Protein AF-A0AA97B2E1-F1 (afdb_monomer)

Sequence (116 aa):
MTLEAKMATLERHVFGRRAEKLPTAAAELRGAASEDESKAARDEAAKKKRQQRAARKAEEAPAREVRHAVPVEERHCPACDIEDLRPLCRGRTSEVYESILPRFERQVHVQEVLVV

Structure (mmCIF, N/CA/C/O backbone):
data_AF-A0AA97B2E1-F1
#
_entry.id   AF-A0AA97B2E1-F1
#
loop_
_atom_site.group_PDB
_atom_site.id
_atom_site.type_symbol
_atom_site.label_atom_id
_atom_site.label_alt_id
_atom_site.label_comp_id
_atom_site.label_asym_id
_atom_site.label_entity_id
_atom_site.label_seq_id
_atom_site.pdbx_PDB_ins_code
_atom_site.Cartn_x
_atom_site.Cartn_y
_atom_site.Cartn_z
_atom_site.occupancy
_atom_site.B_iso_or_equiv
_atom_site.auth_seq_id
_atom_site.auth_comp_id
_atom_site.auth_asym_id
_atom_site.auth_atom_id
_atom_site.pdbx_PDB_model_num
ATOM 1 N N . MET A 1 1 ? -44.666 -17.422 9.866 1.00 56.69 1 MET A N 1
ATOM 2 C CA . MET A 1 1 ? -44.846 -16.548 11.048 1.00 56.69 1 MET A CA 1
ATOM 3 C C . MET A 1 1 ? -46.258 -16.000 11.031 1.00 56.69 1 MET A C 1
ATOM 5 O O . MET A 1 1 ? -46.611 -15.340 10.061 1.00 56.69 1 MET A O 1
ATOM 9 N N . THR A 1 2 ? -47.060 -16.315 12.046 1.00 85.81 2 THR A N 1
ATOM 10 C CA . THR A 1 2 ? -48.452 -15.857 12.156 1.00 85.81 2 THR A CA 1
ATOM 11 C C . THR A 1 2 ? -48.515 -14.389 12.582 1.00 85.81 2 THR A C 1
ATOM 13 O O . THR A 1 2 ? -47.556 -13.839 13.130 1.00 85.81 2 THR A O 1
ATOM 16 N N . LEU A 1 3 ? -49.633 -13.731 12.286 1.00 87.81 3 LEU A N 1
ATOM 17 C CA . LEU A 1 3 ? -49.839 -12.307 12.560 1.00 87.81 3 LEU A CA 1
ATOM 18 C C . LEU A 1 3 ? -49.822 -12.011 14.069 1.00 87.81 3 LEU A C 1
ATOM 20 O O . LEU A 1 3 ? -49.235 -11.027 14.508 1.00 87.81 3 LEU A O 1
ATOM 24 N N . GLU A 1 4 ? -50.348 -12.941 14.860 1.00 86.25 4 GLU A N 1
ATOM 25 C CA . GLU A 1 4 ? -50.336 -12.926 16.326 1.00 86.25 4 GLU A CA 1
ATOM 26 C C . GLU A 1 4 ? -48.915 -12.929 16.895 1.00 86.25 4 GLU A C 1
ATOM 28 O O . GLU A 1 4 ? -48.603 -12.163 17.803 1.00 86.25 4 GLU A O 1
ATOM 33 N N . ALA A 1 5 ? -48.007 -13.714 16.305 1.00 86.69 5 ALA A N 1
ATOM 34 C CA . ALA A 1 5 ? -46.608 -13.716 16.717 1.00 86.69 5 ALA A CA 1
ATOM 35 C C . ALA A 1 5 ? -45.946 -12.351 16.466 1.00 86.69 5 ALA A C 1
ATOM 37 O O . ALA A 1 5 ? -45.126 -11.905 17.268 1.00 86.69 5 ALA A O 1
ATOM 38 N N . LYS A 1 6 ? -46.316 -11.650 15.386 1.00 87.75 6 LYS A N 1
ATOM 39 C CA . LYS A 1 6 ? -45.815 -10.295 15.110 1.00 87.75 6 LYS A CA 1
ATOM 40 C C . LYS A 1 6 ? -46.391 -9.271 16.091 1.00 87.75 6 LYS A C 1
ATOM 42 O O . LYS A 1 6 ? -45.624 -8.463 16.608 1.00 87.75 6 LYS A O 1
ATOM 47 N N . MET A 1 7 ? -47.685 -9.357 16.407 1.00 90.94 7 MET A N 1
ATOM 48 C CA . MET A 1 7 ? -48.342 -8.492 17.399 1.00 90.94 7 MET A CA 1
ATOM 49 C C . MET A 1 7 ? -47.722 -8.655 18.791 1.00 90.94 7 MET A C 1
ATOM 51 O O . MET A 1 7 ? -47.263 -7.678 19.372 1.00 90.94 7 MET A O 1
ATOM 55 N N . ALA A 1 8 ? -47.545 -9.891 19.261 1.00 87.75 8 ALA A N 1
ATOM 56 C CA . ALA A 1 8 ? -46.909 -10.171 20.550 1.00 87.75 8 ALA A CA 1
ATOM 57 C C . ALA A 1 8 ? -45.432 -9.734 20.608 1.00 87.75 8 ALA A C 1
ATOM 59 O O . ALA A 1 8 ? -44.855 -9.546 21.682 1.00 87.75 8 ALA A O 1
ATOM 60 N N . THR A 1 9 ? -44.764 -9.619 19.458 1.00 86.12 9 THR A N 1
ATOM 61 C CA . THR A 1 9 ? -43.390 -9.104 19.384 1.00 86.12 9 THR A CA 1
ATOM 62 C C . THR A 1 9 ? -43.381 -7.578 19.437 1.00 86.12 9 THR A C 1
ATOM 64 O O . THR A 1 9 ? -42.577 -7.008 20.170 1.00 86.12 9 THR A O 1
ATOM 67 N N . LEU A 1 10 ? -44.315 -6.922 18.746 1.00 85.94 10 LEU A N 1
ATOM 68 C CA . LEU A 1 10 ? -44.501 -5.471 18.806 1.00 85.94 10 LEU A CA 1
ATOM 69 C C . LEU A 1 10 ? -44.896 -4.999 20.208 1.00 85.94 10 LEU A C 1
ATOM 71 O O . LEU A 1 10 ? -44.272 -4.077 20.722 1.00 85.94 10 LEU A O 1
ATOM 75 N N . GLU A 1 11 ? -45.839 -5.665 20.871 1.00 83.81 11 GLU A N 1
ATOM 76 C CA . GLU A 1 11 ? -46.258 -5.311 22.234 1.00 83.81 11 GLU A CA 1
ATOM 77 C C . GLU A 1 11 ? -45.093 -5.364 23.228 1.00 83.81 11 GLU A C 1
ATOM 79 O O . GLU A 1 11 ? -44.898 -4.438 24.012 1.00 83.81 11 GLU A O 1
ATOM 84 N N . ARG A 1 12 ? -44.239 -6.393 23.148 1.00 81.50 12 ARG A N 1
ATOM 85 C CA . ARG A 1 12 ? -43.027 -6.492 23.981 1.00 81.50 12 ARG A CA 1
ATOM 86 C C . ARG A 1 12 ? -41.981 -5.424 23.658 1.00 81.50 12 ARG A C 1
ATOM 88 O O . ARG A 1 12 ? -41.197 -5.072 24.537 1.00 81.50 12 ARG A O 1
ATOM 95 N N . HIS A 1 13 ? -41.932 -4.936 22.422 1.00 78.38 13 HIS A N 1
ATOM 96 C CA . HIS A 1 13 ? -41.000 -3.885 22.015 1.00 78.38 13 HIS A CA 1
ATOM 97 C C . HIS A 1 13 ? -41.483 -2.480 22.369 1.00 78.38 13 HIS A C 1
ATOM 99 O O . HIS A 1 13 ? -40.646 -1.640 22.679 1.00 78.38 13 HIS A O 1
ATOM 105 N N . VAL A 1 14 ? -42.792 -2.230 22.327 1.00 79.75 14 VAL A N 1
ATOM 106 C CA . VAL A 1 14 ? -43.389 -0.907 22.569 1.00 79.75 14 VAL A CA 1
ATOM 107 C C . VAL A 1 14 ? -43.741 -0.712 24.043 1.00 79.75 14 VAL A C 1
ATOM 109 O O . VAL A 1 14 ? -43.478 0.349 24.596 1.00 79.75 14 VAL A O 1
ATOM 112 N N . PHE A 1 15 ? -44.277 -1.744 24.696 1.00 77.31 15 PHE A N 1
ATOM 113 C CA . PHE A 1 15 ? -44.751 -1.693 26.085 1.00 77.31 15 PHE A CA 1
ATOM 114 C C . PHE A 1 15 ? -43.947 -2.597 27.026 1.00 77.31 15 PHE A C 1
ATOM 116 O O . PHE A 1 15 ? -44.308 -2.804 28.181 1.00 77.31 15 PHE A O 1
ATOM 123 N N . GLY A 1 16 ? -42.850 -3.190 26.551 1.00 76.19 16 GLY A N 1
ATOM 124 C CA . GLY A 1 16 ? -41.985 -3.980 27.417 1.00 76.19 16 GLY A CA 1
ATOM 125 C C . GLY A 1 16 ? -41.188 -3.100 28.375 1.00 76.19 16 GLY A C 1
ATOM 126 O O . GLY A 1 16 ? -40.810 -1.980 28.051 1.00 76.19 16 GLY A O 1
ATOM 127 N N . ARG A 1 17 ? -40.777 -3.669 29.512 1.00 68.44 17 ARG A N 1
ATOM 128 C CA . ARG A 1 17 ? -39.895 -3.029 30.515 1.00 68.44 17 ARG A CA 1
ATOM 129 C C . ARG A 1 17 ? -38.600 -2.405 29.968 1.00 68.44 17 ARG A C 1
ATOM 131 O O . ARG A 1 17 ? -37.934 -1.663 30.682 1.00 68.44 17 ARG A O 1
ATOM 138 N N . ARG A 1 18 ? -38.171 -2.767 28.752 1.00 64.44 18 ARG A N 1
ATOM 139 C CA . ARG A 1 18 ? -37.026 -2.138 28.068 1.00 64.44 18 ARG A CA 1
ATOM 140 C C . ARG A 1 18 ? -37.400 -0.835 27.358 1.00 64.44 18 ARG A C 1
ATOM 142 O O . ARG A 1 18 ? -36.537 0.024 27.267 1.00 64.44 18 ARG A O 1
ATOM 149 N N . ALA A 1 19 ? -38.637 -0.696 26.888 1.00 65.25 19 ALA A N 1
ATOM 150 C CA . ALA A 1 19 ? -39.146 0.504 26.229 1.00 65.25 19 ALA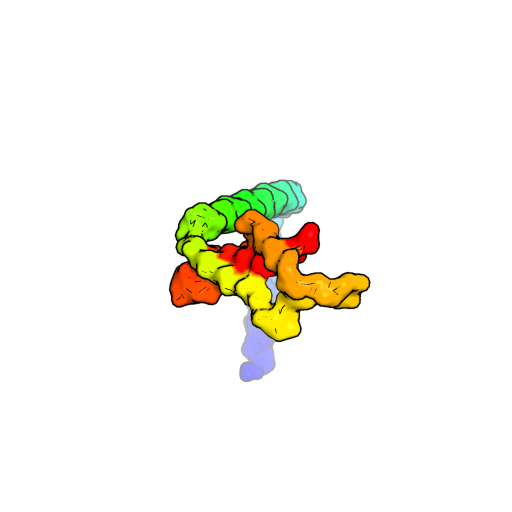 A CA 1
ATOM 151 C C . ALA A 1 19 ? -39.420 1.639 27.227 1.00 65.25 19 ALA A C 1
ATOM 153 O O . ALA A 1 19 ? -39.190 2.800 26.920 1.00 65.25 19 ALA A O 1
ATOM 154 N N . GLU A 1 20 ? -39.825 1.297 28.454 1.00 65.38 20 GLU A N 1
ATOM 155 C CA . GLU A 1 20 ? -40.037 2.264 29.544 1.00 65.38 20 GLU A CA 1
ATOM 156 C C . GLU A 1 20 ? -38.731 2.804 30.150 1.00 65.38 20 GLU A C 1
ATOM 158 O O . GLU A 1 20 ? -38.739 3.793 30.884 1.00 65.38 20 GLU A O 1
ATOM 163 N N . LYS A 1 21 ? -37.586 2.168 29.866 1.00 70.44 21 LYS A N 1
ATOM 164 C CA . LYS A 1 21 ? -36.287 2.665 30.324 1.00 70.44 21 LYS A CA 1
ATOM 165 C C . LYS A 1 21 ? -35.840 3.815 29.434 1.00 70.44 21 LYS A C 1
ATOM 167 O O . LYS A 1 21 ? -35.071 3.612 28.497 1.00 70.44 21 LYS A O 1
ATOM 172 N N . LEU A 1 22 ? -36.268 5.026 29.780 1.00 68.19 22 LEU A N 1
ATOM 173 C CA . LEU A 1 22 ? -35.598 6.216 29.280 1.00 68.19 22 LEU A CA 1
ATOM 174 C C . LEU A 1 22 ? -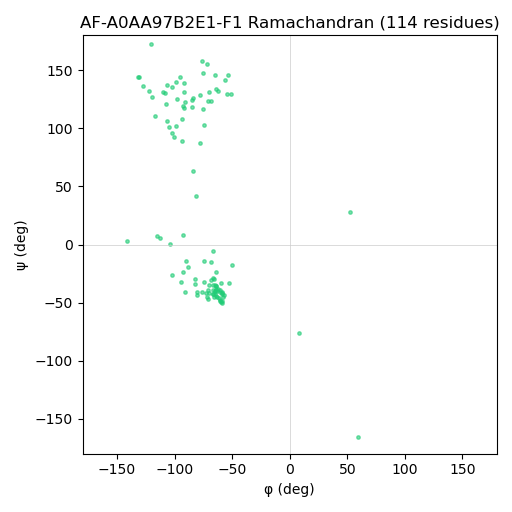34.142 6.225 29.777 1.00 68.19 22 LEU A C 1
ATOM 176 O O . LEU A 1 22 ? -33.894 5.992 30.969 1.00 68.19 22 LEU A O 1
ATOM 180 N N . PRO A 1 23 ? -33.167 6.470 28.887 1.00 69.38 23 PRO A N 1
ATOM 181 C CA . PRO A 1 23 ? -31.800 6.736 29.301 1.00 69.38 23 PRO A CA 1
ATOM 182 C C . PRO A 1 23 ? -31.791 7.926 30.264 1.00 69.38 23 PRO A C 1
ATOM 184 O O . PRO A 1 23 ? -32.561 8.879 30.141 1.00 69.38 23 PRO A O 1
ATOM 187 N N . THR A 1 24 ? -30.944 7.852 31.287 1.00 75.19 24 THR A N 1
ATOM 188 C CA . THR A 1 24 ? -30.823 8.950 32.248 1.00 75.19 24 THR A CA 1
ATOM 189 C C . THR A 1 24 ? -30.279 10.190 31.543 1.00 75.19 24 THR A C 1
ATOM 191 O O . THR A 1 24 ? -29.416 10.075 30.676 1.00 75.19 24 THR A O 1
ATOM 194 N N . ALA A 1 25 ? -30.711 11.386 31.953 1.00 70.81 25 ALA A N 1
ATOM 195 C CA . ALA A 1 25 ? -30.234 12.646 31.368 1.00 70.81 25 ALA A CA 1
ATOM 196 C C . ALA A 1 25 ? -28.694 12.754 31.359 1.00 70.81 25 ALA A C 1
ATOM 198 O O . ALA A 1 25 ? -28.098 13.277 30.426 1.00 70.81 25 ALA A O 1
ATOM 199 N N . ALA A 1 26 ? -28.026 12.179 32.364 1.00 71.31 26 ALA A N 1
ATOM 200 C CA . ALA A 1 26 ? -26.570 12.104 32.410 1.00 71.31 26 ALA A CA 1
ATOM 201 C C . ALA A 1 26 ? -25.962 11.174 31.338 1.00 71.31 26 ALA A C 1
ATOM 203 O O . ALA A 1 26 ? -24.834 11.400 30.915 1.00 71.31 26 ALA A O 1
ATOM 204 N N . ALA A 1 27 ? -26.655 10.110 30.922 1.00 72.81 27 ALA A N 1
ATOM 205 C CA . ALA A 1 27 ? -26.222 9.246 29.823 1.00 72.81 27 ALA A CA 1
ATOM 206 C C . ALA A 1 27 ? -26.391 9.940 28.462 1.00 72.81 27 ALA A C 1
ATOM 208 O O . ALA A 1 27 ? -25.461 9.903 27.664 1.00 72.81 27 ALA A O 1
ATOM 209 N N . GLU A 1 28 ? -27.506 10.643 28.255 1.00 72.25 28 GLU A N 1
ATOM 210 C CA . GLU A 1 28 ? -27.772 11.445 27.048 1.00 72.25 28 GLU A CA 1
ATOM 211 C C . GLU A 1 28 ? -26.737 12.567 26.861 1.00 72.25 28 GLU A C 1
ATOM 213 O O . GLU A 1 28 ? -26.119 12.694 25.805 1.00 72.25 28 GLU A O 1
ATOM 218 N N . LEU A 1 29 ? -26.456 13.327 27.927 1.00 71.00 29 LEU A N 1
ATOM 219 C CA . LEU A 1 29 ? -25.454 14.401 27.903 1.00 71.00 29 LEU A CA 1
ATOM 220 C C . LEU A 1 29 ? -24.023 13.882 27.696 1.00 71.00 29 LEU A C 1
ATOM 222 O O . LEU A 1 29 ? -23.189 14.583 27.129 1.00 71.00 29 LEU A O 1
ATOM 226 N N . ARG A 1 30 ? -23.725 12.654 28.144 1.00 65.69 30 ARG A N 1
ATOM 227 C CA . ARG A 1 30 ? -22.424 12.017 27.901 1.00 65.69 30 ARG A CA 1
ATOM 228 C C . ARG A 1 30 ? -22.296 11.502 26.470 1.00 65.69 30 ARG A C 1
ATOM 230 O O . ARG A 1 30 ? -21.227 11.677 25.897 1.00 65.69 30 ARG A O 1
ATOM 237 N N . GLY A 1 31 ? -23.336 10.903 25.891 1.00 62.66 31 GLY A N 1
ATOM 238 C CA . GLY A 1 31 ? -23.304 10.379 24.518 1.00 62.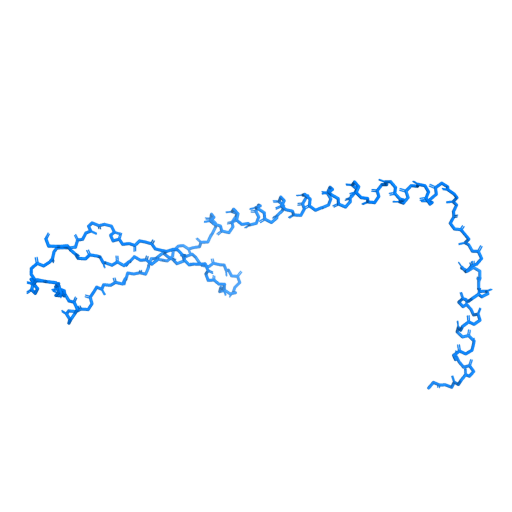66 31 GLY A CA 1
ATOM 239 C C . GLY A 1 31 ? -22.983 11.468 23.495 1.00 62.66 31 GLY A C 1
ATOM 240 O O . GLY A 1 31 ? -22.011 11.354 22.759 1.00 62.66 31 GLY A O 1
ATOM 241 N N . ALA A 1 32 ? -23.698 12.593 23.543 1.00 59.97 32 ALA A N 1
ATOM 242 C CA . ALA A 1 32 ? -23.587 13.636 22.520 1.00 59.97 32 ALA A CA 1
ATOM 243 C C . ALA A 1 32 ? -22.216 14.343 22.449 1.00 59.97 32 ALA A C 1
ATOM 245 O O . ALA A 1 32 ? -21.781 14.708 21.364 1.00 59.97 32 ALA A O 1
ATOM 246 N N . ALA A 1 33 ? -21.525 14.543 23.577 1.00 56.41 33 ALA A N 1
ATOM 247 C CA . ALA A 1 33 ? -20.228 15.232 23.598 1.00 56.41 33 ALA A CA 1
ATOM 248 C C . ALA A 1 33 ? -19.026 14.272 23.541 1.00 56.41 33 ALA A C 1
ATOM 250 O O . ALA A 1 33 ? -17.985 14.612 22.986 1.00 56.41 33 ALA A O 1
ATOM 251 N N . SER A 1 34 ? -19.150 13.065 24.109 1.00 59.50 34 SER A N 1
ATOM 252 C CA . SER A 1 34 ? -18.028 12.118 24.185 1.00 59.50 34 SER A CA 1
ATOM 253 C C . SER A 1 34 ? -17.905 11.209 22.963 1.00 59.50 34 SER A C 1
ATOM 255 O O . SER A 1 34 ? -16.832 10.644 22.749 1.00 59.50 34 SER A O 1
ATOM 257 N N . GLU A 1 35 ? -18.955 11.049 22.152 1.00 60.28 35 GLU A N 1
ATOM 258 C CA . GLU A 1 35 ? -18.931 10.157 20.989 1.00 60.28 35 GLU A CA 1
ATOM 259 C C . GLU A 1 35 ? -18.052 10.683 19.856 1.00 60.28 35 GLU A C 1
ATOM 261 O O . GLU A 1 35 ? -17.304 9.893 19.280 1.00 60.28 35 GLU A O 1
ATOM 266 N N . ASP A 1 36 ? -18.063 11.988 19.585 1.00 61.38 36 ASP A N 1
ATOM 267 C CA . ASP A 1 36 ? -17.267 12.578 18.503 1.00 61.38 36 ASP A CA 1
ATOM 268 C C . ASP A 1 36 ? -15.767 12.600 18.829 1.00 61.38 36 ASP A C 1
ATOM 270 O O . ASP A 1 36 ? -14.953 12.154 18.016 1.00 61.38 36 ASP A O 1
ATOM 274 N N . GLU A 1 37 ? -15.384 13.006 20.044 1.00 63.22 37 GLU A N 1
ATOM 275 C CA . GLU A 1 37 ? -13.987 12.934 20.501 1.00 63.22 37 GLU A CA 1
ATOM 276 C C . GLU A 1 37 ? -13.500 11.481 20.609 1.00 63.22 37 GLU A C 1
ATOM 278 O O . GLU A 1 37 ? -12.389 11.152 20.179 1.00 63.22 37 GLU A O 1
ATOM 283 N N . SER A 1 38 ? -14.347 10.569 21.101 1.00 69.69 38 SER A N 1
ATOM 284 C CA . SER A 1 38 ? -14.021 9.138 21.150 1.00 69.69 38 SER A CA 1
ATOM 285 C C . SER A 1 38 ? -13.900 8.524 19.758 1.00 69.69 38 SER A C 1
ATOM 287 O O . SER A 1 38 ? -13.086 7.622 19.551 1.00 69.69 38 SER A O 1
ATOM 289 N N . LYS A 1 39 ? -14.697 8.981 18.791 1.00 76.44 39 LYS A N 1
ATOM 290 C CA . LYS A 1 39 ? -14.638 8.526 17.401 1.00 76.44 39 LYS A CA 1
ATOM 291 C C . LYS A 1 39 ? -13.375 9.035 16.719 1.00 76.44 39 LYS A C 1
ATOM 293 O O . LYS A 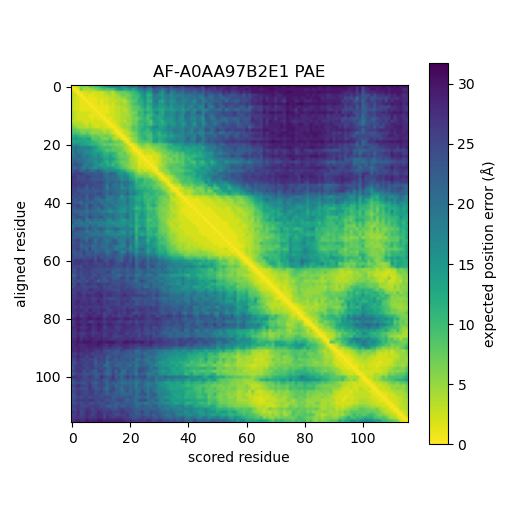1 39 ? -12.649 8.221 16.157 1.00 76.44 39 LYS A O 1
ATOM 298 N N . ALA A 1 40 ? -13.047 10.317 16.866 1.00 82.38 40 ALA A N 1
ATOM 299 C CA . ALA A 1 40 ? -11.804 10.886 16.353 1.00 82.38 40 ALA A CA 1
ATOM 300 C C . ALA A 1 40 ? -10.571 10.166 16.927 1.00 82.38 40 ALA A C 1
ATOM 302 O O . ALA A 1 40 ? -9.680 9.763 16.179 1.00 82.38 40 ALA A O 1
ATOM 303 N N . ALA A 1 41 ? -10.550 9.900 18.238 1.00 84.75 41 ALA A N 1
ATOM 304 C CA . ALA A 1 41 ? -9.467 9.153 18.875 1.00 84.75 41 ALA A CA 1
ATOM 305 C C . ALA A 1 41 ? -9.351 7.708 18.350 1.00 84.75 41 ALA A C 1
ATOM 307 O O . ALA A 1 41 ? -8.244 7.210 18.119 1.00 84.75 41 ALA A O 1
ATOM 308 N N . ARG A 1 42 ? -10.482 7.024 18.121 1.00 83.00 42 ARG A N 1
ATOM 309 C CA . ARG A 1 42 ? -10.507 5.682 17.508 1.00 83.00 42 ARG A CA 1
ATOM 310 C C . ARG A 1 42 ? -10.014 5.707 16.064 1.00 83.00 42 ARG A C 1
ATOM 312 O O . ARG A 1 42 ? -9.269 4.807 15.672 1.00 83.00 42 ARG A O 1
ATOM 319 N N . ASP A 1 43 ? -10.391 6.722 15.297 1.00 88.69 43 ASP A N 1
ATOM 320 C CA . ASP A 1 43 ? -9.990 6.881 13.902 1.00 88.69 43 ASP A CA 1
ATOM 321 C C . ASP A 1 43 ? -8.487 7.150 13.784 1.00 88.69 43 ASP A C 1
ATOM 323 O O . ASP A 1 43 ? -7.808 6.509 12.977 1.00 88.69 43 ASP A O 1
ATOM 327 N N . GLU A 1 44 ? -7.928 8.006 14.640 1.00 91.50 44 GLU A N 1
ATOM 328 C CA . GLU A 1 44 ? -6.483 8.245 14.707 1.00 91.50 44 GLU A CA 1
ATOM 329 C C . GLU A 1 44 ? -5.710 6.997 15.149 1.00 91.50 44 GLU A C 1
ATOM 331 O O . GLU A 1 44 ? -4.712 6.616 14.526 1.00 91.50 44 GLU A O 1
ATOM 336 N N . ALA A 1 45 ? -6.206 6.269 16.154 1.00 90.50 45 ALA A N 1
ATOM 337 C CA . ALA A 1 45 ? -5.618 4.992 16.550 1.00 90.50 45 ALA A CA 1
ATOM 338 C C . ALA A 1 45 ? -5.656 3.963 15.402 1.00 90.50 45 ALA A C 1
ATOM 340 O O . ALA A 1 45 ? -4.684 3.231 15.177 1.00 90.50 45 ALA A O 1
ATOM 341 N N . ALA A 1 46 ? -6.746 3.924 14.629 1.00 92.31 46 ALA A N 1
ATOM 342 C CA . ALA A 1 46 ? -6.873 3.062 13.461 1.00 92.31 46 ALA A CA 1
ATOM 343 C C . ALA A 1 46 ? -5.903 3.464 12.338 1.00 92.31 46 ALA A C 1
ATOM 345 O O . ALA A 1 46 ? -5.262 2.586 11.752 1.00 92.31 46 ALA A O 1
ATOM 346 N N . LYS A 1 47 ? -5.740 4.765 12.061 1.00 94.69 47 LYS A N 1
ATOM 347 C CA . LYS A 1 47 ? -4.747 5.284 11.104 1.00 94.69 47 LYS A CA 1
ATOM 348 C C . LYS A 1 47 ? -3.329 4.893 11.516 1.00 94.69 47 LYS A C 1
ATOM 350 O O . LYS A 1 47 ? -2.621 4.286 10.711 1.00 94.69 47 LYS A O 1
ATOM 355 N N . LYS A 1 48 ? -2.950 5.119 12.779 1.00 93.94 48 LYS A N 1
ATOM 356 C CA . LYS A 1 48 ? -1.635 4.734 13.318 1.00 9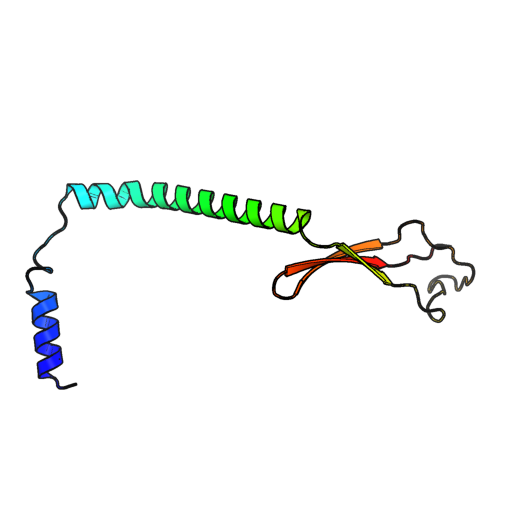3.94 48 LYS A CA 1
ATOM 357 C C . LYS A 1 48 ? -1.380 3.233 13.165 1.00 93.94 48 LYS A C 1
ATOM 359 O O . LYS A 1 48 ? -0.319 2.818 12.704 1.00 93.94 48 LYS A O 1
ATOM 364 N N . LYS A 1 49 ? -2.381 2.401 13.466 1.00 92.81 49 LYS A N 1
ATOM 365 C CA . LYS A 1 49 ? -2.291 0.942 13.301 1.00 92.81 49 LYS A CA 1
ATOM 366 C C . LYS A 1 49 ? -2.124 0.523 11.835 1.00 92.81 49 LYS A C 1
ATOM 368 O O . LYS A 1 49 ? -1.381 -0.416 11.553 1.00 92.81 49 LYS A O 1
ATOM 373 N N . ARG A 1 50 ? -2.802 1.191 10.894 1.00 92.12 50 ARG A N 1
ATOM 374 C CA . ARG A 1 50 ? -2.628 0.948 9.448 1.00 92.12 50 ARG A CA 1
ATOM 375 C C . ARG A 1 50 ? -1.214 1.311 8.993 1.00 92.12 50 ARG A C 1
ATOM 377 O O . ARG A 1 50 ? -0.596 0.507 8.304 1.00 92.12 50 ARG A O 1
ATOM 384 N N . GLN A 1 51 ? -0.684 2.452 9.435 1.00 92.56 51 GLN A N 1
ATOM 385 C CA . GLN A 1 51 ? 0.684 2.885 9.126 1.00 92.56 51 GLN A CA 1
ATOM 386 C C . GLN A 1 51 ? 1.734 1.902 9.657 1.00 92.56 51 GLN A C 1
ATOM 388 O O . GLN A 1 51 ? 2.608 1.482 8.908 1.00 92.56 51 GLN A O 1
ATOM 393 N N . GLN A 1 52 ? 1.603 1.451 10.908 1.00 90.94 52 GLN A N 1
ATOM 394 C CA . GLN A 1 52 ? 2.503 0.446 11.491 1.00 90.94 52 GLN A CA 1
ATOM 395 C C . GLN A 1 52 ? 2.502 -0.868 10.699 1.00 90.94 52 GLN A C 1
ATOM 397 O O . GLN A 1 52 ? 3.549 -1.466 10.475 1.00 90.94 52 GLN A O 1
ATOM 402 N N . ARG A 1 53 ? 1.327 -1.319 10.241 1.00 87.31 53 ARG A N 1
ATOM 403 C CA . ARG A 1 53 ? 1.217 -2.516 9.392 1.00 87.31 53 ARG A CA 1
ATOM 404 C C . ARG A 1 53 ? 1.867 -2.316 8.024 1.00 87.31 53 ARG A C 1
ATOM 406 O O . ARG A 1 53 ? 2.476 -3.254 7.522 1.00 87.31 53 ARG A O 1
ATOM 413 N N . ALA A 1 54 ? 1.726 -1.131 7.431 1.00 85.50 54 ALA A N 1
ATOM 414 C CA . ALA A 1 54 ? 2.353 -0.800 6.155 1.00 85.50 54 ALA A CA 1
ATOM 415 C C . ALA A 1 54 ? 3.884 -0.764 6.273 1.00 85.50 54 ALA A C 1
ATOM 417 O O . ALA A 1 54 ? 4.559 -1.379 5.455 1.00 85.50 54 ALA A O 1
ATOM 418 N N . ALA A 1 55 ? 4.416 -0.133 7.326 1.00 85.38 55 ALA A N 1
ATOM 419 C CA . ALA A 1 55 ? 5.850 -0.107 7.610 1.00 85.38 55 ALA A CA 1
ATOM 420 C C . ALA A 1 55 ? 6.410 -1.525 7.788 1.00 85.38 55 ALA A C 1
ATOM 422 O O . ALA A 1 55 ? 7.354 -1.906 7.104 1.00 85.38 55 ALA A O 1
ATOM 423 N N . ARG A 1 56 ? 5.744 -2.349 8.607 1.00 82.75 56 ARG A N 1
ATOM 424 C CA . ARG A 1 56 ? 6.134 -3.749 8.806 1.00 82.75 56 ARG A CA 1
ATOM 425 C C . ARG A 1 56 ? 6.119 -4.551 7.501 1.00 82.75 56 ARG A C 1
ATOM 427 O O . ARG A 1 56 ? 7.035 -5.316 7.238 1.00 82.75 56 ARG A O 1
ATOM 434 N N . LYS A 1 57 ? 5.101 -4.357 6.654 1.00 79.00 57 LYS A N 1
ATOM 435 C CA . LYS A 1 57 ? 5.027 -5.006 5.336 1.00 79.00 57 LYS A CA 1
ATOM 436 C C . LYS A 1 57 ? 6.192 -4.593 4.428 1.00 79.00 57 LYS A C 1
ATOM 438 O O . LYS A 1 57 ? 6.677 -5.434 3.685 1.00 79.00 57 LYS A O 1
ATOM 443 N N . ALA A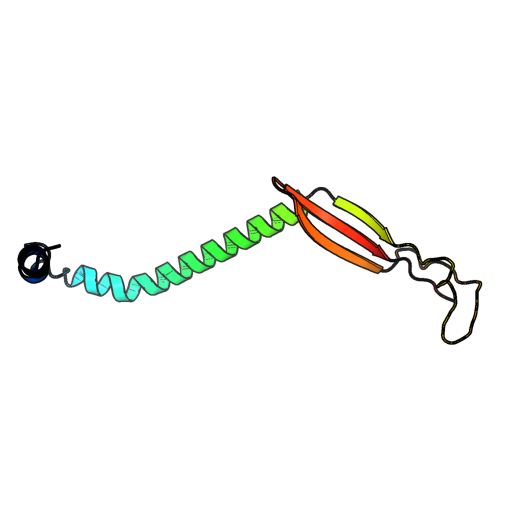 1 58 ? 6.618 -3.332 4.463 1.00 76.50 58 ALA A N 1
ATOM 444 C CA . ALA A 1 58 ? 7.743 -2.859 3.658 1.00 76.50 58 ALA A CA 1
ATOM 445 C C . ALA A 1 58 ? 9.094 -3.426 4.135 1.00 76.50 58 ALA A C 1
ATOM 447 O O . ALA A 1 58 ? 9.959 -3.695 3.306 1.00 76.50 58 ALA A O 1
ATOM 448 N N . GLU A 1 59 ? 9.261 -3.623 5.445 1.00 76.31 59 GLU A N 1
ATOM 449 C CA . GLU A 1 59 ? 10.492 -4.147 6.051 1.00 76.31 59 GLU A CA 1
ATOM 450 C C . GLU A 1 59 ? 10.609 -5.678 5.950 1.00 76.31 59 GLU A C 1
ATOM 452 O O . GLU A 1 59 ? 11.667 -6.197 5.606 1.00 76.31 59 GLU A O 1
ATOM 457 N N . GLU A 1 60 ? 9.522 -6.410 6.210 1.00 75.25 60 GLU A N 1
ATOM 458 C CA . GLU A 1 60 ? 9.535 -7.878 6.320 1.00 75.25 60 GLU A CA 1
ATOM 459 C C . GLU A 1 60 ? 9.272 -8.610 4.993 1.00 75.25 60 GLU A C 1
ATOM 461 O O . GLU A 1 60 ? 9.464 -9.827 4.915 1.00 75.25 60 GLU A O 1
ATOM 466 N N . ALA A 1 61 ? 8.789 -7.923 3.950 1.00 73.56 61 ALA A N 1
ATOM 467 C CA . ALA A 1 61 ? 8.461 -8.587 2.691 1.00 73.56 61 ALA A CA 1
ATOM 468 C C . ALA A 1 61 ? 9.739 -9.085 1.986 1.00 73.56 61 ALA A C 1
ATOM 470 O O . ALA A 1 61 ? 10.610 -8.268 1.669 1.00 73.56 61 ALA A O 1
ATOM 471 N N . PRO A 1 62 ? 9.856 -10.393 1.672 1.00 71.62 62 PRO A N 1
ATOM 472 C CA . PRO A 1 62 ? 10.947 -10.893 0.849 1.00 71.62 62 PRO A CA 1
ATOM 473 C C . PRO A 1 62 ? 10.995 -10.123 -0.473 1.00 71.62 62 PRO A C 1
ATOM 475 O O . PRO A 1 62 ? 9.973 -9.950 -1.144 1.00 71.62 62 PRO A O 1
ATOM 478 N N . ALA A 1 63 ? 12.188 -9.634 -0.809 1.00 75.38 63 ALA A N 1
ATOM 479 C CA . ALA A 1 63 ? 12.426 -8.855 -2.011 1.00 75.38 63 ALA A CA 1
ATOM 480 C C . ALA A 1 63 ? 12.839 -9.785 -3.156 1.00 75.38 63 ALA A C 1
ATOM 482 O O . ALA A 1 63 ? 13.882 -10.436 -3.076 1.00 75.38 63 ALA A O 1
ATOM 483 N N . ARG A 1 64 ? 12.034 -9.837 -4.219 1.00 83.06 64 ARG A N 1
ATOM 484 C CA . ARG A 1 64 ? 12.379 -10.525 -5.466 1.00 83.06 64 ARG A CA 1
ATOM 485 C C . ARG A 1 64 ? 12.687 -9.492 -6.538 1.00 83.06 64 ARG A C 1
ATOM 487 O O . ARG A 1 64 ? 11.841 -8.671 -6.875 1.00 83.06 64 ARG A O 1
ATOM 494 N N . GLU A 1 65 ? 13.894 -9.545 -7.083 1.00 84.06 65 GLU A N 1
ATOM 495 C CA . GLU A 1 65 ? 14.276 -8.713 -8.221 1.00 84.06 65 GLU A CA 1
ATOM 496 C C . GLU A 1 65 ? 13.826 -9.389 -9.522 1.00 84.06 65 GLU A C 1
ATOM 498 O O . GLU A 1 65 ? 14.134 -10.557 -9.768 1.00 84.06 65 GLU A O 1
ATOM 503 N N . VAL A 1 66 ? 13.076 -8.662 -10.349 1.00 84.75 66 VAL A N 1
ATOM 504 C CA . VAL A 1 66 ? 12.641 -9.104 -11.678 1.00 84.75 66 VAL A CA 1
ATOM 505 C C . VAL A 1 66 ? 13.252 -8.159 -12.700 1.00 84.75 66 VAL A C 1
ATOM 507 O O . VAL A 1 66 ? 12.884 -6.987 -12.772 1.00 84.75 66 VAL A O 1
ATOM 510 N N . ARG A 1 67 ? 14.207 -8.660 -13.484 1.00 83.31 67 ARG A N 1
ATOM 511 C CA . ARG A 1 67 ? 14.878 -7.877 -14.524 1.00 83.31 67 ARG A CA 1
ATOM 512 C C . ARG A 1 67 ? 14.145 -8.027 -15.849 1.00 83.31 67 ARG A C 1
ATOM 514 O O . ARG A 1 67 ? 14.001 -9.142 -16.343 1.00 83.31 67 ARG A O 1
ATOM 521 N N . HIS A 1 68 ? 13.727 -6.901 -16.412 1.00 85.81 68 HIS A N 1
ATOM 522 C CA . HIS A 1 68 ? 13.142 -6.804 -17.745 1.00 85.81 68 HIS A CA 1
ATOM 523 C C . HIS A 1 68 ? 14.209 -6.256 -18.690 1.00 85.81 68 HIS A C 1
ATOM 525 O O . HIS A 1 68 ? 14.447 -5.048 -1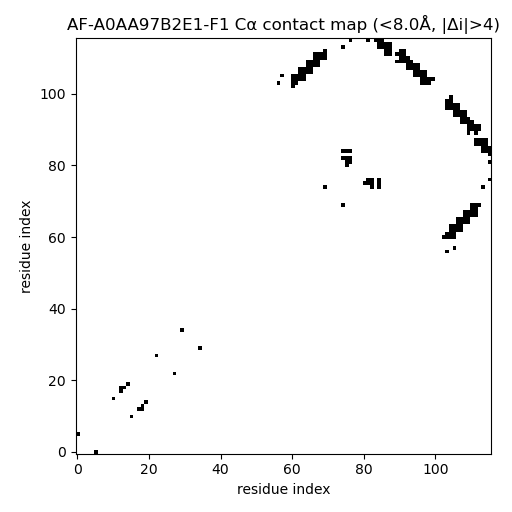8.722 1.00 85.81 68 HIS A O 1
ATOM 531 N N . ALA A 1 69 ? 14.895 -7.161 -19.389 1.00 84.06 69 ALA A N 1
ATOM 532 C CA . ALA A 1 69 ? 15.854 -6.801 -20.429 1.00 84.06 69 ALA A CA 1
ATOM 533 C C . ALA A 1 69 ? 15.114 -6.351 -21.692 1.00 84.06 69 ALA A C 1
ATOM 535 O O . ALA A 1 69 ? 14.038 -6.877 -21.989 1.00 84.06 69 ALA A O 1
ATOM 536 N N . VAL A 1 70 ? 15.697 -5.415 -22.443 1.00 81.50 70 VAL A N 1
ATOM 537 C CA . VAL A 1 70 ? 15.123 -5.005 -23.732 1.00 81.50 70 VAL A CA 1
ATOM 538 C C . VAL A 1 70 ? 15.324 -6.148 -24.740 1.00 81.50 70 VAL A C 1
ATOM 540 O O . VAL A 1 70 ? 16.479 -6.578 -24.929 1.00 81.50 70 VAL A O 1
ATOM 543 N N . PRO A 1 71 ? 14.244 -6.667 -25.364 1.00 82.94 71 PRO A N 1
ATOM 544 C CA . PRO A 1 71 ? 14.332 -7.662 -26.435 1.00 82.94 71 PRO A CA 1
ATOM 545 C C . PRO A 1 71 ? 15.259 -7.179 -27.546 1.00 82.94 71 PRO A C 1
ATOM 547 O O . PRO A 1 71 ? 15.327 -5.981 -27.804 1.00 82.94 71 PRO A O 1
ATOM 550 N N . VAL A 1 72 ? 15.992 -8.085 -28.197 1.00 79.25 72 VAL A N 1
ATOM 551 C CA . VAL A 1 72 ? 17.012 -7.721 -29.202 1.00 79.25 72 VAL A CA 1
ATOM 552 C C . VAL A 1 72 ? 16.388 -6.947 -30.369 1.00 79.25 72 VAL A C 1
ATOM 554 O O . VAL A 1 72 ? 16.989 -6.016 -30.889 1.00 79.25 72 VAL A O 1
ATOM 557 N N . GLU A 1 73 ? 15.144 -7.273 -30.698 1.00 78.88 73 GLU A N 1
ATOM 558 C CA . GLU A 1 73 ? 14.309 -6.675 -31.738 1.00 78.88 73 GLU A CA 1
ATOM 559 C C . GLU A 1 73 ? 13.887 -5.229 -31.427 1.00 78.88 73 GLU A C 1
ATOM 561 O O . GLU A 1 73 ? 13.437 -4.504 -32.311 1.00 78.88 73 GLU A O 1
ATOM 566 N N . GLU A 1 74 ? 14.038 -4.788 -30.181 1.00 76.75 74 GLU A N 1
ATOM 567 C CA . GLU A 1 74 ? 13.666 -3.450 -29.716 1.00 76.75 74 GLU A CA 1
ATOM 568 C C . GLU A 1 74 ? 14.897 -2.611 -29.327 1.00 76.75 74 GLU A C 1
ATOM 570 O O . GLU A 1 74 ? 14.757 -1.483 -28.854 1.00 76.75 74 GLU A O 1
ATOM 575 N N . ARG A 1 75 ? 16.122 -3.114 -29.557 1.00 77.38 75 ARG A N 1
ATOM 576 C CA . ARG A 1 75 ? 17.389 -2.412 -29.257 1.00 77.38 75 ARG A CA 1
ATOM 577 C C . ARG A 1 75 ? 17.789 -1.410 -30.338 1.00 77.38 75 ARG A C 1
ATOM 579 O O . ARG A 1 75 ? 18.957 -1.299 -30.692 1.00 77.38 75 ARG A O 1
ATOM 586 N N . HIS A 1 76 ? 16.815 -0.666 -30.839 1.00 78.81 76 HIS A N 1
ATOM 587 C CA . HIS A 1 76 ? 17.003 0.335 -31.879 1.00 78.81 76 HIS A CA 1
ATOM 588 C C . HIS A 1 76 ? 16.395 1.642 -31.389 1.00 78.81 76 HIS A C 1
ATOM 590 O O . HIS A 1 76 ? 15.301 1.650 -30.818 1.00 78.81 76 HIS A O 1
ATOM 596 N N . CYS A 1 77 ? 17.084 2.762 -31.595 1.00 77.06 77 CYS A N 1
ATOM 597 C CA . CYS A 1 77 ? 16.497 4.053 -31.258 1.00 77.06 77 CYS A CA 1
ATOM 598 C C . CYS A 1 77 ? 15.454 4.443 -32.320 1.00 77.06 77 CYS A C 1
ATOM 600 O O . CYS A 1 77 ? 15.852 4.734 -33.444 1.00 77.06 77 CYS A O 1
ATOM 602 N N . PRO A 1 78 ? 14.157 4.587 -31.987 1.00 79.12 78 PRO A N 1
ATOM 603 C CA . PRO A 1 78 ? 13.124 4.928 -32.973 1.00 79.12 78 PRO A CA 1
ATOM 604 C C . PRO A 1 78 ? 13.262 6.346 -33.560 1.00 79.12 78 PRO A C 1
ATOM 606 O O . PRO A 1 78 ? 12.480 6.731 -34.425 1.00 79.12 78 PRO A O 1
ATOM 609 N N . ALA A 1 79 ? 14.205 7.154 -33.060 1.00 79.19 79 ALA A N 1
ATOM 610 C CA . ALA A 1 79 ? 14.463 8.511 -33.537 1.00 79.19 79 ALA A CA 1
ATOM 611 C C . ALA A 1 79 ? 15.696 8.628 -34.450 1.00 79.19 79 ALA A C 1
ATOM 613 O O . ALA A 1 79 ? 15.769 9.573 -35.233 1.00 79.19 79 ALA A O 1
ATOM 614 N N . CYS A 1 80 ? 16.680 7.731 -34.330 1.00 80.25 80 CYS A N 1
ATOM 615 C CA . CYS A 1 80 ? 17.945 7.831 -35.069 1.00 80.25 80 CYS A CA 1
ATOM 616 C C . CYS A 1 80 ? 18.517 6.493 -35.569 1.00 80.25 80 CYS A C 1
ATOM 618 O O . CYS A 1 80 ? 19.605 6.507 -36.137 1.00 80.25 80 CYS A O 1
ATOM 620 N N . ASP A 1 81 ? 17.815 5.372 -35.364 1.00 74.44 81 ASP A N 1
ATOM 621 C CA . ASP A 1 81 ? 18.161 4.018 -35.834 1.00 74.44 81 ASP A CA 1
ATOM 622 C C . ASP A 1 81 ? 19.579 3.538 -35.466 1.00 74.44 81 ASP A C 1
ATOM 624 O O . ASP A 1 81 ? 20.183 2.715 -36.148 1.00 74.44 81 ASP A O 1
ATOM 628 N N . ILE A 1 82 ? 20.129 4.039 -34.356 1.00 75.06 82 ILE A N 1
ATOM 62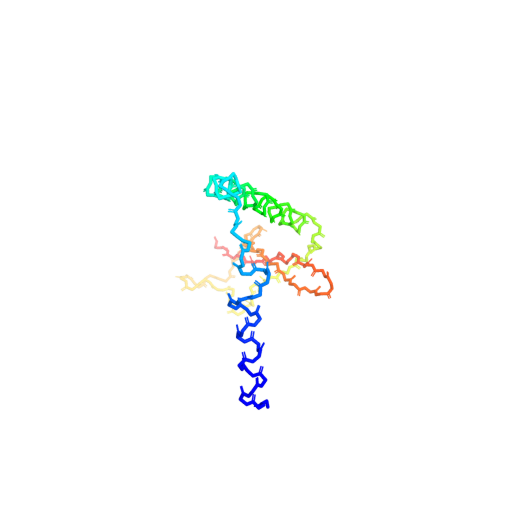9 C CA . ILE A 1 82 ? 21.416 3.576 -33.826 1.00 75.06 82 ILE A CA 1
ATOM 630 C C . ILE A 1 82 ? 21.211 2.246 -33.092 1.00 75.06 82 ILE A C 1
ATOM 632 O O . ILE A 1 82 ? 20.353 2.149 -32.211 1.00 75.06 82 ILE A O 1
ATOM 636 N N . GLU A 1 83 ? 22.029 1.254 -33.449 1.00 74.44 83 GLU A N 1
ATOM 637 C CA . GLU A 1 83 ? 22.036 -0.100 -32.871 1.00 74.44 83 GLU A CA 1
ATOM 638 C C . GLU A 1 83 ? 23.028 -0.252 -31.701 1.00 74.44 83 GLU A C 1
ATOM 640 O O . GLU A 1 83 ? 22.847 -1.105 -30.833 1.00 74.44 83 GLU A O 1
ATOM 645 N N . ASP A 1 84 ? 24.066 0.592 -31.634 1.00 74.50 84 ASP A N 1
ATOM 646 C CA . ASP A 1 84 ? 25.088 0.554 -30.575 1.00 74.50 84 ASP A CA 1
ATOM 647 C C . ASP A 1 84 ? 24.632 1.328 -29.328 1.00 74.50 84 ASP A C 1
ATOM 649 O O . ASP A 1 84 ? 25.177 2.371 -28.961 1.00 74.50 84 ASP A O 1
ATOM 653 N N . LEU A 1 85 ? 23.556 0.847 -28.704 1.00 75.75 85 LEU A N 1
ATOM 654 C CA . LEU A 1 85 ? 23.002 1.443 -27.494 1.00 75.75 85 LEU A CA 1
ATOM 655 C C . LEU A 1 85 ? 23.604 0.798 -26.245 1.00 75.75 85 LEU A C 1
ATOM 657 O O . LEU A 1 85 ? 23.600 -0.425 -26.083 1.00 75.75 85 LEU A O 1
ATOM 661 N N . ARG A 1 86 ? 24.062 1.626 -25.303 1.00 77.50 86 ARG A N 1
ATOM 662 C CA . ARG A 1 86 ? 24.620 1.147 -24.032 1.00 77.50 86 ARG A CA 1
ATOM 663 C C . ARG A 1 86 ? 23.559 1.131 -22.930 1.00 77.50 86 ARG A C 1
ATOM 665 O O . ARG A 1 86 ? 22.728 2.041 -22.862 1.00 77.50 86 ARG A O 1
ATOM 672 N N . PRO A 1 87 ? 23.596 0.142 -22.020 1.00 75.00 87 PRO A N 1
ATOM 673 C CA . PRO A 1 87 ? 22.672 0.088 -20.899 1.00 75.00 87 PRO A CA 1
ATOM 674 C C . PRO A 1 87 ? 22.975 1.189 -19.877 1.00 75.00 87 PRO A C 1
ATOM 676 O O . PRO A 1 87 ? 24.106 1.370 -19.420 1.00 75.00 87 PRO A O 1
ATOM 679 N N . LEU A 1 88 ? 21.933 1.910 -19.471 1.00 75.44 88 LEU A N 1
ATOM 680 C CA . LEU A 1 88 ? 21.977 2.901 -18.408 1.00 75.44 88 LEU A CA 1
ATOM 681 C C . LEU A 1 88 ? 22.047 2.187 -17.051 1.00 75.44 88 LEU A C 1
ATOM 683 O O . LEU A 1 88 ? 21.035 1.710 -16.547 1.00 75.44 88 LEU A O 1
ATOM 687 N N . CYS A 1 89 ? 23.241 2.160 -16.456 1.00 67.06 89 CYS A N 1
ATOM 688 C CA . CYS A 1 89 ? 23.602 1.664 -15.117 1.00 67.06 89 CYS A CA 1
ATOM 689 C C . CYS A 1 89 ? 22.521 0.915 -14.308 1.00 67.06 89 CYS A C 1
ATOM 691 O O . CYS A 1 89 ? 22.622 -0.295 -14.137 1.00 67.06 89 CYS A O 1
ATOM 693 N N . ARG A 1 90 ? 21.545 1.623 -13.716 1.00 65.81 90 ARG A N 1
ATOM 694 C CA . ARG A 1 90 ? 20.552 1.031 -12.794 1.00 65.81 90 ARG A CA 1
ATOM 695 C C . ARG A 1 90 ? 19.158 0.831 -13.398 1.00 65.81 90 ARG A C 1
ATOM 697 O O . ARG A 1 90 ? 18.284 0.328 -12.699 1.00 65.81 90 ARG A O 1
ATOM 704 N N . GLY A 1 91 ? 18.956 1.187 -14.666 1.00 74.25 91 GLY A N 1
ATOM 705 C CA . GLY A 1 91 ? 17.652 1.109 -15.319 1.00 74.25 91 GLY A CA 1
ATOM 706 C C . GLY A 1 91 ? 16.577 1.951 -14.620 1.00 74.25 91 GLY A C 1
ATOM 707 O O . GLY A 1 91 ? 16.869 2.813 -13.788 1.00 74.25 91 GLY A O 1
ATOM 708 N N . ARG A 1 92 ? 15.312 1.710 -14.968 1.00 80.75 92 ARG A N 1
ATOM 709 C CA . ARG A 1 92 ? 14.150 2.245 -14.245 1.00 80.75 92 ARG A CA 1
ATOM 710 C C . ARG A 1 92 ? 13.617 1.186 -13.294 1.00 80.75 92 ARG A C 1
ATOM 712 O O . ARG A 1 92 ? 13.276 0.086 -13.719 1.00 80.75 92 ARG A O 1
ATOM 719 N N . THR A 1 93 ? 13.501 1.542 -12.020 1.00 86.06 93 THR A N 1
ATOM 720 C CA . THR A 1 93 ? 12.998 0.636 -10.986 1.00 86.06 93 THR A CA 1
ATOM 721 C C . THR A 1 93 ? 11.553 0.962 -10.636 1.00 86.06 93 THR A C 1
ATOM 723 O O . THR A 1 93 ? 11.205 2.123 -10.431 1.00 86.06 93 THR A O 1
ATOM 726 N N . SER A 1 94 ? 10.716 -0.065 -10.525 1.00 86.50 94 SER A N 1
ATOM 727 C CA . SER A 1 94 ? 9.361 0.032 -9.978 1.00 86.50 94 SER A CA 1
ATOM 728 C C . SER A 1 94 ? 9.134 -1.064 -8.942 1.00 86.50 94 SER A C 1
ATOM 730 O O . SER A 1 94 ? 9.661 -2.168 -9.071 1.00 86.50 94 SER A O 1
ATOM 732 N N . GLU A 1 95 ? 8.382 -0.752 -7.889 1.00 87.62 95 GLU A N 1
ATOM 733 C CA . GLU A 1 95 ? 8.071 -1.700 -6.818 1.00 87.62 95 GLU A CA 1
ATOM 734 C C . GLU A 1 95 ? 6.606 -2.126 -6.892 1.00 87.62 95 GLU A C 1
ATOM 736 O O . GLU A 1 95 ? 5.704 -1.288 -6.948 1.00 87.62 95 GLU A O 1
ATOM 741 N N . VAL A 1 96 ? 6.367 -3.434 -6.840 1.00 89.50 96 VAL A N 1
ATOM 742 C CA . VAL A 1 96 ? 5.033 -4.035 -6.787 1.00 89.50 96 VAL A CA 1
ATOM 743 C C . VAL A 1 96 ? 4.936 -4.899 -5.535 1.00 89.50 96 VAL A C 1
ATOM 745 O O . VAL A 1 96 ? 5.820 -5.699 -5.243 1.00 89.50 96 VAL A O 1
ATOM 748 N N . TYR A 1 97 ? 3.852 -4.740 -4.776 1.00 84.31 97 TYR A N 1
ATOM 749 C CA . TYR A 1 97 ? 3.586 -5.550 -3.588 1.00 84.31 97 TYR A CA 1
ATOM 750 C C . TYR A 1 97 ? 2.496 -6.571 -3.894 1.00 84.31 97 TYR A C 1
ATOM 752 O O . TYR A 1 97 ? 1.308 -6.241 -3.853 1.00 84.31 97 TYR A O 1
ATOM 760 N N . GLU A 1 98 ? 2.893 -7.813 -4.143 1.00 86.81 98 GLU A N 1
ATOM 761 C CA . GLU A 1 98 ? 1.968 -8.900 -4.444 1.00 86.81 98 GLU A CA 1
ATOM 762 C C . GLU A 1 98 ? 1.556 -9.648 -3.167 1.00 86.81 98 GLU A C 1
ATOM 764 O O . GLU A 1 98 ? 2.355 -9.879 -2.253 1.00 86.81 98 GLU A O 1
ATOM 769 N N . SER A 1 99 ? 0.270 -9.990 -3.070 1.00 85.56 99 SER A N 1
ATOM 770 C CA . SER A 1 99 ? -0.300 -10.716 -1.932 1.00 85.56 99 SER A CA 1
ATOM 771 C C . SER A 1 99 ? -0.302 -12.217 -2.207 1.00 85.56 99 SER A C 1
ATOM 773 O O . SER A 1 99 ? -1.290 -12.755 -2.701 1.00 85.56 99 SER A O 1
ATOM 775 N N . ILE A 1 100 ? 0.786 -12.898 -1.848 1.00 84.12 100 ILE A N 1
ATOM 776 C CA . ILE A 1 100 ? 0.939 -14.348 -2.015 1.00 84.12 100 ILE A CA 1
ATOM 777 C C . ILE A 1 100 ? 0.682 -15.016 -0.667 1.00 84.12 100 ILE A C 1
ATOM 779 O O . ILE A 1 100 ? 1.600 -15.147 0.142 1.00 84.12 100 ILE A O 1
ATOM 783 N N . LEU A 1 101 ? -0.564 -15.422 -0.393 1.00 86.25 101 LEU A N 1
ATOM 784 C CA . LEU A 1 101 ? -0.923 -16.017 0.901 1.00 86.25 101 LEU A CA 1
ATOM 785 C C . LEU A 1 101 ? 0.043 -17.163 1.273 1.00 86.25 101 LEU A C 1
ATOM 787 O O . LEU A 1 101 ? 0.262 -18.051 0.451 1.00 86.25 101 LEU A O 1
ATOM 791 N N . PRO A 1 102 ? 0.623 -17.170 2.492 1.00 84.06 102 PRO A N 1
ATOM 792 C CA . PRO A 1 102 ? 0.296 -16.345 3.666 1.00 84.06 102 PRO A CA 1
ATOM 793 C C . PRO A 1 102 ? 1.102 -15.034 3.818 1.00 84.06 102 PRO A C 1
ATOM 795 O O . PRO A 1 102 ? 1.017 -14.393 4.865 1.00 84.06 102 PRO A O 1
ATOM 798 N N . ARG A 1 103 ? 1.907 -14.632 2.830 1.00 78.75 103 ARG A N 1
ATOM 799 C CA . ARG A 1 103 ? 2.856 -13.509 2.919 1.00 78.75 103 ARG A CA 1
ATOM 800 C C . ARG A 1 103 ? 2.596 -12.403 1.891 1.00 78.75 103 ARG A C 1
ATOM 802 O O . ARG A 1 103 ? 1.771 -12.518 0.991 1.00 78.75 103 ARG A O 1
ATOM 809 N N . PHE A 1 104 ? 3.329 -11.305 2.033 1.00 79.94 104 PHE A N 1
ATOM 810 C CA . PHE A 1 104 ? 3.463 -10.304 0.980 1.00 79.94 104 PHE A CA 1
ATOM 811 C C . PHE A 1 104 ? 4.852 -10.411 0.375 1.00 79.94 104 PHE A C 1
ATOM 813 O O . PHE A 1 104 ? 5.821 -10.546 1.114 1.00 79.94 104 PHE A O 1
ATOM 820 N N . GLU A 1 105 ? 4.942 -10.336 -0.944 1.00 83.50 105 GLU A N 1
ATOM 821 C CA . GLU A 1 105 ? 6.215 -10.310 -1.659 1.00 83.50 105 GLU A CA 1
ATOM 822 C C . GLU A 1 105 ? 6.420 -8.920 -2.260 1.00 83.50 105 GLU A C 1
ATOM 824 O O . GLU A 1 105 ? 5.503 -8.356 -2.865 1.00 83.50 105 GLU A O 1
ATOM 829 N N . ARG A 1 106 ? 7.608 -8.345 -2.052 1.00 86.69 106 ARG A N 1
ATOM 830 C CA . ARG A 1 106 ? 8.007 -7.084 -2.679 1.00 86.69 106 ARG A CA 1
ATOM 831 C C . ARG A 1 106 ? 8.773 -7.425 -3.951 1.00 86.69 106 ARG A C 1
ATOM 833 O O . ARG A 1 106 ? 9.909 -7.886 -3.883 1.00 86.69 106 ARG A O 1
ATOM 840 N N . GLN A 1 107 ? 8.162 -7.198 -5.104 1.00 87.31 107 GLN A N 1
ATOM 841 C CA . GLN A 1 107 ? 8.804 -7.372 -6.400 1.00 87.31 107 GLN A CA 1
ATOM 842 C C . GLN A 1 107 ? 9.413 -6.048 -6.848 1.00 87.31 107 GLN A C 1
ATOM 844 O O . GLN A 1 107 ? 8.718 -5.045 -6.996 1.00 87.31 107 GLN A O 1
ATOM 849 N N . VAL A 1 108 ? 10.727 -6.046 -7.040 1.00 87.56 108 VAL A N 1
ATOM 850 C CA . VAL A 1 108 ? 11.476 -4.908 -7.570 1.00 87.56 108 VAL A CA 1
ATOM 851 C C . VAL A 1 108 ? 11.701 -5.178 -9.051 1.00 87.56 108 VAL A C 1
ATOM 853 O O . VAL A 1 108 ? 12.550 -5.989 -9.420 1.00 87.56 108 VAL A O 1
ATOM 856 N N . HIS A 1 109 ? 10.909 -4.535 -9.901 1.00 87.69 109 HIS A N 1
ATOM 857 C CA . HIS A 1 109 ? 11.048 -4.630 -11.346 1.00 87.69 109 HIS A CA 1
ATOM 858 C C . HIS A 1 109 ? 12.089 -3.627 -11.826 1.00 87.69 109 HIS A C 1
ATOM 860 O O . HIS A 1 109 ? 11.903 -2.419 -11.674 1.00 87.69 109 HIS A O 1
ATOM 866 N N . VAL A 1 110 ? 13.163 -4.128 -12.427 1.00 86.62 110 VAL A N 1
ATOM 867 C CA . VAL A 1 110 ? 14.233 -3.320 -13.014 1.00 86.62 110 VAL A CA 1
ATOM 868 C C . VAL A 1 110 ? 14.098 -3.404 -14.529 1.00 86.62 110 VAL A C 1
ATOM 870 O O . VAL A 1 110 ? 14.379 -4.446 -15.117 1.00 86.62 110 VAL A O 1
ATOM 873 N N . GLN A 1 111 ? 13.622 -2.327 -15.151 1.00 84.81 111 GLN A N 1
ATOM 874 C CA . GLN A 1 111 ? 13.591 -2.180 -16.604 1.00 84.81 111 GLN A CA 1
ATOM 875 C C . GLN A 1 111 ? 14.936 -1.658 -17.090 1.00 84.81 111 GLN A C 1
ATOM 877 O O . GLN A 1 111 ? 15.397 -0.601 -16.649 1.00 84.81 111 GLN A O 1
ATOM 882 N N . GLU A 1 112 ? 15.556 -2.391 -18.005 1.00 80.88 112 GLU A N 1
ATOM 883 C CA . GLU A 1 112 ? 16.737 -1.923 -18.714 1.00 80.88 112 GLU A CA 1
ATOM 884 C C . GLU A 1 112 ? 16.379 -0.698 -19.567 1.00 80.88 112 GLU A C 1
ATOM 886 O O . GLU A 1 112 ? 15.350 -0.660 -20.238 1.00 80.88 112 GLU A O 1
ATOM 891 N N . VAL A 1 113 ? 17.217 0.334 -19.503 1.00 79.88 113 VAL A N 1
ATOM 892 C CA . VAL A 1 113 ? 17.073 1.544 -20.317 1.00 79.88 113 VAL A CA 1
ATOM 893 C C . VAL A 1 113 ? 18.325 1.664 -21.158 1.00 79.88 113 VAL A C 1
ATOM 895 O O . VAL A 1 113 ? 19.427 1.633 -20.618 1.00 79.88 113 VAL A O 1
ATOM 898 N N . LEU A 1 114 ? 18.147 1.801 -22.463 1.00 79.81 114 LEU A N 1
ATOM 899 C CA . LEU A 1 114 ? 19.229 1.947 -23.424 1.00 79.81 114 LEU A CA 1
ATOM 900 C C . LEU A 1 114 ? 19.411 3.426 -23.774 1.00 79.81 114 LEU A C 1
ATOM 902 O O . LEU A 1 114 ? 18.431 4.166 -23.887 1.00 79.81 114 LEU A O 1
ATOM 906 N N . VAL A 1 115 ? 20.662 3.865 -23.903 1.00 76.31 115 VAL A N 1
ATOM 907 C CA . VAL A 1 115 ? 21.018 5.243 -24.264 1.00 76.31 115 VAL A CA 1
ATOM 908 C C . VAL A 1 115 ? 22.055 5.219 -25.383 1.00 76.31 115 VAL A C 1
ATOM 910 O O . VAL A 1 115 ? 22.910 4.332 -25.417 1.00 76.31 115 VAL A O 1
ATOM 913 N N . VAL A 1 116 ? 21.935 6.199 -26.281 1.00 65.31 116 VAL A N 1
ATOM 914 C CA . VAL A 1 116 ? 22.891 6.511 -27.354 1.00 65.31 116 VAL A CA 1
ATOM 915 C C . VAL A 1 116 ? 24.175 7.091 -26.756 1.00 65.31 116 VAL A C 1
ATOM 917 O O . VAL A 1 116 ? 24.065 8.086 -26.004 1.00 65.31 116 VAL A O 1
#

pLDDT: mean 79.05, std 8.8, range [56.41, 94.69]

Foldseek 3Di:
DDPVVVVVVVCCVCVNPVNPDDDDPVVVVCCVPVVVVVVVVVVVVVVVVVVVVVVCQVVPAAEAEAEDEDPLVRCADPVPRDNPWDWDDQADWDWDWDPDPPGIHIYIYHYTDTDD

Mean predicted aligned error: 15.2 Å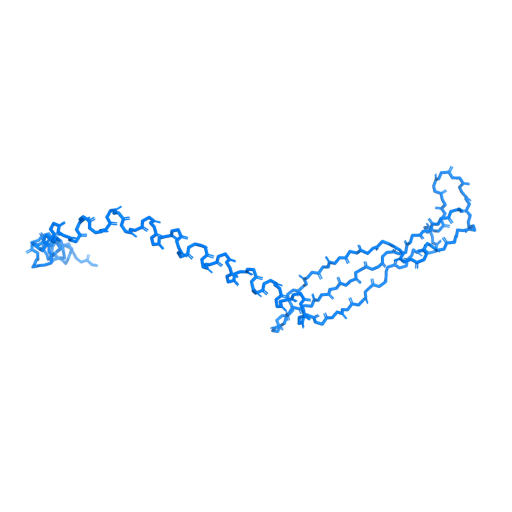

Nearest PDB structures (foldseek):
  1ek0-assembly1_A  TM=5.052E-01  e=3.030E-01  Saccharomyces cerevisiae
  1yu9-assembly1_A  TM=4.408E-01  e=3.030E-01  Homo sapiens
  6zsj-assembly1_A  TM=5.545E-01  e=1.223E+00  Homo sapiens
  1yzq-assembly1_A  TM=5.080E-01  e=1.397E+00  Homo sapiens
  2c2h-assembly2_B  TM=4.126E-01  e=3.314E+00  Homo sapiens

Secondary structure (DSSP, 8-state):
--HHHHHHHHHHHHSSTTTS-PPPHHHHHHHHHHHHHHHHHHHHHHHHHHHHHHHHHHHHSPEEEEEEPPPGGG-S-TTT----PEE-TT-EEEEEEEEETTEEEEEEEEE--EE-

Radius of gyration: 31.71 Å; Cα contacts (8 Å, |Δi|>4): 110; chains: 1; bounding box: 75×32×68 Å

Solvent-accessible surface area (backbone atoms only — not comparable to full-atom values): 6895 Å² total; per-residue (Å²): 134,60,72,66,61,53,50,60,49,48,48,49,58,66,72,20,82,71,50,74,56,70,78,53,72,71,54,56,63,44,49,75,64,49,48,59,60,52,45,52,53,48,50,52,53,49,51,53,52,52,51,54,53,52,54,48,50,70,71,70,27,57,75,44,80,46,78,44,72,73,54,81,93,62,52,50,39,96,87,74,70,49,64,86,50,44,76,46,92,75,40,51,74,49,80,44,80,45,83,52,87,98,45,53,37,33,34,39,36,31,33,58,36,72,43,125